Protein AF-A0A1V5P1W6-F1 (afdb_monomer_lite)

Sequence (130 aa):
MAWYRAPHLPALPEKELAPLRAAFVAVLGQLSQGYARLVGMGLLQVLLAELNRKAVGNGWQIRLKIGAVEDTQVFPSLTAAAGVYRQLLREISQHASMVVGLQMTDRLFREALDALPESARTVLQQYEVI

Foldseek 3Di:
DDDPDDPPQDFDDCVVCVLQVVLLLQLVLLLLVLLCVVPNDVVSVVLQVVLQVVCVVVVFPWHDDNNDIDHPGTDSDLLRVLVSSLVSVVSSLVSCCVVVNNVSSVVSSVSSLVPDDPSSNCSNVVSVSD

Radius of gyration: 15.82 Å; chains: 1; bounding box: 33×38×53 Å

pLDDT: mean 91.46, std 11.58, range [42.72, 97.69]

Structure (mmCIF, N/CA/C/O backbone):
data_AF-A0A1V5P1W6-F1
#
_entry.id   AF-A0A1V5P1W6-F1
#
loop_
_atom_site.group_PDB
_atom_site.id
_atom_site.type_symbol
_atom_site.label_atom_id
_atom_site.label_alt_id
_atom_site.label_comp_id
_atom_site.label_asym_id
_atom_site.label_entity_id
_atom_site.label_seq_id
_atom_site.pdbx_PDB_ins_code
_atom_site.Cartn_x
_atom_site.Cartn_y
_atom_site.Cartn_z
_atom_site.occupancy
_atom_site.B_iso_or_equiv
_atom_site.auth_seq_id
_atom_site.auth_comp_id
_atom_site.auth_asym_id
_atom_site.auth_atom_id
_atom_site.pdbx_PDB_model_num
ATOM 1 N N . MET A 1 1 ? -0.084 -24.612 -37.659 1.00 45.03 1 MET A N 1
ATOM 2 C CA . MET A 1 1 ? -0.572 -23.767 -36.547 1.00 45.03 1 MET A CA 1
ATOM 3 C C . MET A 1 1 ? 0.616 -23.037 -35.941 1.00 45.03 1 MET A C 1
ATOM 5 O O . MET A 1 1 ? 1.403 -23.657 -35.238 1.00 45.03 1 MET A O 1
ATOM 9 N N . ALA A 1 2 ? 0.804 -21.763 -36.286 1.00 47.31 2 ALA A N 1
ATOM 10 C CA . ALA A 1 2 ? 1.837 -20.931 -35.678 1.00 47.31 2 ALA A CA 1
ATOM 11 C C . ALA A 1 2 ? 1.304 -20.413 -34.337 1.00 47.31 2 ALA A C 1
ATOM 13 O O . ALA A 1 2 ? 0.320 -19.678 -34.299 1.00 47.31 2 ALA A O 1
ATOM 14 N N . TRP A 1 3 ? 1.915 -20.849 -33.240 1.00 46.44 3 TRP A N 1
ATOM 15 C CA . TRP A 1 3 ? 1.623 -20.331 -31.910 1.00 46.44 3 TRP A CA 1
ATOM 16 C C . TRP A 1 3 ? 2.167 -18.904 -31.846 1.00 46.44 3 TRP A C 1
ATOM 18 O O . TRP A 1 3 ? 3.380 -18.701 -31.914 1.00 46.44 3 TRP A O 1
ATOM 28 N N . TYR A 1 4 ? 1.278 -17.917 -31.762 1.00 42.72 4 TYR A N 1
ATOM 29 C CA . TYR A 1 4 ? 1.651 -16.527 -31.523 1.00 42.72 4 TYR A CA 1
ATOM 30 C C . TYR A 1 4 ? 2.273 -16.442 -30.123 1.00 42.72 4 TYR A C 1
ATOM 32 O O . TYR A 1 4 ? 1.566 -16.409 -29.117 1.00 42.72 4 TYR A O 1
ATOM 40 N N . ARG A 1 5 ? 3.609 -16.483 -30.037 1.00 49.66 5 ARG A N 1
ATOM 41 C CA . ARG A 1 5 ? 4.319 -16.124 -28.806 1.00 49.66 5 ARG A CA 1
ATOM 42 C C . ARG A 1 5 ? 4.105 -14.631 -28.616 1.00 49.66 5 ARG A C 1
ATOM 44 O O . ARG A 1 5 ? 4.609 -13.841 -29.412 1.00 49.66 5 ARG A O 1
ATOM 51 N N . ALA A 1 6 ? 3.337 -14.260 -27.592 1.00 51.59 6 ALA A N 1
ATOM 52 C CA . ALA A 1 6 ? 3.258 -12.873 -27.163 1.00 51.59 6 ALA A CA 1
ATOM 53 C C . ALA A 1 6 ? 4.695 -12.338 -27.017 1.00 51.59 6 ALA A C 1
ATOM 55 O O . ALA A 1 6 ? 5.535 -13.048 -26.451 1.00 51.59 6 ALA A O 1
ATOM 56 N N . PRO A 1 7 ? 5.014 -11.156 -27.571 1.00 52.97 7 PRO A N 1
ATOM 57 C CA . PRO A 1 7 ? 6.351 -10.599 -27.460 1.00 52.97 7 PRO A CA 1
ATOM 58 C C . PRO A 1 7 ? 6.722 -10.537 -25.978 1.00 52.97 7 PRO A C 1
ATOM 60 O O . PRO A 1 7 ? 5.981 -9.973 -25.173 1.00 52.97 7 PRO A O 1
ATOM 63 N N . HIS A 1 8 ? 7.839 -11.169 -25.611 1.00 59.28 8 HIS A N 1
ATOM 64 C CA . HIS A 1 8 ? 8.424 -11.014 -24.287 1.00 59.28 8 HIS A CA 1
ATOM 65 C C . HIS A 1 8 ? 8.781 -9.536 -24.143 1.00 59.28 8 HIS A C 1
ATOM 67 O O . HIS A 1 8 ? 9.791 -9.087 -24.683 1.00 59.28 8 HIS A O 1
ATOM 73 N N . LEU A 1 9 ? 7.909 -8.762 -23.495 1.00 63.06 9 LEU A N 1
ATOM 74 C CA . LEU A 1 9 ? 8.219 -7.377 -23.178 1.00 63.06 9 LEU A CA 1
ATOM 75 C C . LEU A 1 9 ? 9.471 -7.398 -22.296 1.00 63.06 9 LEU A C 1
ATOM 77 O O . LEU A 1 9 ? 9.514 -8.181 -21.339 1.00 63.06 9 LEU A O 1
ATOM 81 N N . PRO A 1 10 ? 10.505 -6.610 -22.630 1.00 77.12 10 PRO A N 1
ATOM 82 C CA . PRO A 1 10 ? 11.692 -6.543 -21.801 1.00 77.12 10 PRO A CA 1
ATOM 83 C C . PRO A 1 10 ? 11.282 -6.118 -20.391 1.00 77.12 10 PRO A C 1
ATOM 85 O O . PRO A 1 10 ? 10.442 -5.234 -20.214 1.00 77.12 10 PRO A O 1
ATOM 88 N N . ALA A 1 11 ? 11.852 -6.784 -19.390 1.00 84.00 11 ALA A N 1
ATOM 89 C CA . ALA A 1 11 ? 11.655 -6.399 -18.003 1.00 84.00 11 ALA A CA 1
ATOM 90 C C . ALA A 1 11 ? 12.122 -4.953 -17.803 1.00 84.00 11 ALA A C 1
ATOM 92 O O . ALA A 1 11 ? 13.201 -4.579 -18.273 1.00 84.00 11 ALA A O 1
ATOM 93 N N . LEU A 1 12 ? 11.324 -4.159 -17.087 1.00 89.38 12 LEU A N 1
ATOM 94 C CA . LEU A 1 12 ? 11.731 -2.837 -16.639 1.00 89.38 12 LEU A CA 1
ATOM 95 C C . LEU A 1 12 ? 13.014 -2.976 -15.798 1.00 89.38 12 LEU A C 1
ATOM 97 O O . LEU A 1 12 ? 13.035 -3.782 -14.862 1.00 89.38 12 LEU A O 1
ATOM 101 N N . PRO A 1 13 ? 14.082 -2.219 -16.100 1.00 90.88 13 PRO A N 1
ATOM 102 C CA . PRO A 1 13 ? 15.301 -2.267 -15.309 1.00 90.88 13 PRO A CA 1
ATOM 103 C C . PRO A 1 13 ? 15.036 -1.927 -13.839 1.00 90.88 13 PRO A C 1
ATOM 105 O O . PRO A 1 13 ? 14.378 -0.932 -13.538 1.00 90.88 13 PRO A O 1
ATOM 108 N N . GLU A 1 14 ? 15.622 -2.691 -12.912 1.00 90.25 14 GLU A N 1
ATOM 109 C CA . GLU A 1 14 ? 15.417 -2.478 -11.467 1.00 90.25 14 GLU A CA 1
ATOM 110 C C . GLU A 1 14 ? 15.777 -1.048 -11.037 1.00 90.25 14 GLU A C 1
ATOM 112 O O . GLU A 1 14 ? 15.091 -0.461 -10.213 1.00 90.25 14 GLU A O 1
ATOM 117 N N . LYS A 1 15 ? 16.794 -0.434 -11.655 1.00 92.00 15 LYS A N 1
ATOM 118 C CA . LYS A 1 15 ? 17.182 0.966 -11.401 1.00 92.00 15 LYS A CA 1
ATOM 119 C C . LYS A 1 15 ? 16.051 1.978 -11.652 1.00 92.00 15 LYS A C 1
ATOM 121 O O . LYS A 1 15 ? 16.031 3.025 -11.015 1.00 92.00 15 LYS A O 1
ATOM 126 N N . GLU A 1 16 ? 15.144 1.684 -12.583 1.00 92.50 16 GLU A N 1
ATOM 127 C CA . GLU A 1 16 ? 14.002 2.542 -12.921 1.00 92.50 16 GLU A CA 1
ATOM 128 C C . GLU A 1 16 ? 12.811 2.244 -12.009 1.00 92.50 16 GLU A C 1
ATOM 130 O O . GLU A 1 16 ? 12.110 3.163 -11.597 1.00 92.50 16 GLU A O 1
ATOM 135 N N . LEU A 1 17 ? 12.616 0.974 -11.643 1.00 94.00 17 LEU A N 1
ATOM 136 C CA . LEU A 1 17 ? 11.543 0.531 -10.752 1.00 94.00 17 LEU A CA 1
ATOM 137 C C . LEU A 1 17 ? 11.789 0.887 -9.278 1.00 94.00 17 LEU A C 1
ATOM 139 O O . LEU A 1 17 ? 10.840 1.189 -8.551 1.00 94.00 17 LEU A O 1
ATOM 143 N N . ALA A 1 18 ? 13.046 0.847 -8.832 1.00 94.12 18 ALA A N 1
ATOM 144 C CA . ALA A 1 18 ? 13.419 0.928 -7.425 1.00 94.12 18 ALA A CA 1
ATOM 145 C C . ALA A 1 18 ? 12.870 2.171 -6.700 1.00 94.12 18 ALA A C 1
ATOM 147 O O . ALA A 1 18 ? 12.371 2.001 -5.587 1.00 94.12 18 ALA A O 1
ATOM 148 N N . PRO A 1 19 ? 12.874 3.392 -7.280 1.00 95.56 19 PRO A N 1
ATOM 149 C CA . PRO A 1 19 ? 12.273 4.557 -6.630 1.00 95.56 19 PRO A CA 1
ATOM 150 C C . PRO A 1 19 ? 10.775 4.380 -6.360 1.00 95.56 19 PRO A C 1
ATOM 152 O O . PRO A 1 19 ? 10.307 4.672 -5.261 1.00 95.56 19 PRO A O 1
ATOM 155 N N . LEU A 1 20 ? 10.027 3.860 -7.339 1.00 96.44 20 LEU A N 1
ATOM 156 C CA . LEU A 1 20 ? 8.586 3.637 -7.216 1.00 96.44 20 LEU A CA 1
ATOM 157 C C . LEU A 1 20 ? 8.278 2.533 -6.200 1.00 96.44 20 LEU A C 1
ATOM 159 O O . LEU A 1 20 ? 7.414 2.709 -5.341 1.00 96.44 20 LEU A O 1
ATOM 163 N N . ARG A 1 21 ? 9.030 1.428 -6.252 1.00 94.94 21 ARG A N 1
ATOM 164 C CA . ARG A 1 21 ? 8.932 0.334 -5.280 1.00 94.94 21 ARG A CA 1
ATOM 165 C C . ARG A 1 21 ? 9.236 0.828 -3.866 1.00 94.94 21 ARG A C 1
ATOM 167 O O . ARG A 1 21 ? 8.452 0.578 -2.958 1.00 94.94 21 ARG A O 1
ATOM 174 N N . ALA A 1 22 ? 10.322 1.574 -3.672 1.00 94.88 22 ALA A N 1
ATOM 175 C CA . ALA A 1 22 ? 10.688 2.127 -2.370 1.00 94.88 22 ALA A CA 1
ATOM 176 C C . ALA A 1 22 ? 9.612 3.079 -1.824 1.00 94.88 22 ALA A C 1
ATOM 178 O O . ALA A 1 22 ? 9.253 2.994 -0.64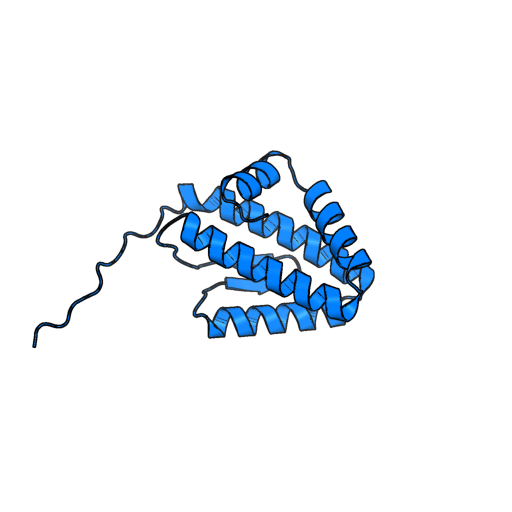8 1.00 94.88 22 ALA A O 1
ATOM 179 N N . ALA A 1 23 ? 9.049 3.939 -2.676 1.00 95.88 23 ALA A N 1
ATOM 180 C CA . ALA A 1 23 ? 7.975 4.841 -2.282 1.00 95.88 23 ALA A CA 1
ATOM 181 C C . ALA A 1 23 ? 6.687 4.084 -1.903 1.00 95.88 23 ALA A C 1
ATOM 183 O O . ALA A 1 23 ? 6.056 4.407 -0.894 1.00 95.88 23 ALA A O 1
ATOM 184 N N . PHE A 1 24 ? 6.338 3.028 -2.648 1.00 95.81 24 PHE A N 1
ATOM 185 C CA . PHE A 1 24 ? 5.216 2.145 -2.317 1.00 95.81 24 PHE A CA 1
ATOM 186 C C . PHE A 1 24 ? 5.416 1.432 -0.969 1.00 95.81 24 PHE A C 1
ATOM 188 O O . PHE A 1 24 ? 4.517 1.410 -0.127 1.00 95.81 24 PHE A O 1
ATOM 195 N N . VAL A 1 25 ? 6.611 0.888 -0.729 1.00 94.81 25 VAL A N 1
ATOM 196 C CA . VAL A 1 25 ? 6.960 0.248 0.548 1.00 94.81 25 VAL A CA 1
ATOM 197 C C . VAL A 1 25 ? 6.834 1.238 1.705 1.00 94.81 25 VAL A C 1
ATOM 199 O O . VAL A 1 25 ? 6.278 0.892 2.748 1.00 94.81 25 VAL A O 1
ATOM 202 N N . ALA A 1 26 ? 7.295 2.477 1.516 1.00 94.56 26 ALA A N 1
ATOM 203 C CA . ALA A 1 26 ? 7.205 3.517 2.533 1.00 94.56 26 ALA A CA 1
ATOM 204 C C . ALA A 1 26 ? 5.747 3.850 2.888 1.00 94.56 26 ALA A C 1
ATOM 206 O O . ALA A 1 26 ? 5.397 3.838 4.071 1.00 94.56 26 ALA A O 1
ATOM 207 N N . VAL A 1 27 ? 4.876 4.086 1.895 1.00 95.50 27 VAL A N 1
ATOM 208 C CA . VAL A 1 27 ? 3.462 4.418 2.164 1.00 95.50 27 VAL A CA 1
ATOM 209 C C . VAL A 1 27 ? 2.721 3.254 2.805 1.00 95.50 27 VAL A C 1
ATOM 211 O O . VAL A 1 27 ? 1.980 3.450 3.767 1.00 95.50 27 VAL A O 1
ATOM 214 N N . LEU A 1 28 ? 2.974 2.026 2.351 1.00 95.06 28 LEU A N 1
ATOM 215 C CA . LEU A 1 28 ? 2.367 0.842 2.942 1.00 95.06 28 LEU A CA 1
ATOM 216 C C . LEU A 1 28 ? 2.834 0.630 4.387 1.00 95.06 28 LEU A C 1
ATOM 218 O O . LEU A 1 28 ? 2.036 0.225 5.233 1.00 95.06 28 LEU A O 1
ATOM 222 N N . GLY A 1 29 ? 4.100 0.930 4.685 1.00 94.50 29 GLY A N 1
ATOM 223 C CA . GLY A 1 29 ? 4.636 0.922 6.043 1.00 94.50 29 GLY A CA 1
ATOM 224 C C . GLY A 1 29 ? 3.886 1.892 6.956 1.00 94.50 29 GLY A C 1
ATOM 225 O O . GLY A 1 29 ? 3.409 1.483 8.016 1.00 94.50 29 GLY A O 1
ATOM 226 N N . GLN A 1 30 ? 3.706 3.143 6.517 1.00 95.44 30 GLN A N 1
ATOM 227 C CA . GLN A 1 30 ? 2.962 4.156 7.274 1.00 95.44 30 GLN A CA 1
ATOM 228 C C . GLN A 1 30 ? 1.491 3.766 7.472 1.00 95.44 30 GLN A C 1
ATOM 230 O O . GLN A 1 30 ? 0.981 3.818 8.594 1.00 95.44 30 GLN A O 1
ATOM 235 N N . LEU A 1 31 ? 0.827 3.291 6.413 1.00 95.94 31 LEU A N 1
ATOM 236 C CA . LEU A 1 31 ? -0.559 2.817 6.471 1.00 95.94 31 LEU A CA 1
ATOM 237 C C . LEU A 1 31 ? -0.718 1.632 7.421 1.00 95.94 31 LEU A C 1
ATOM 239 O O . LEU A 1 31 ? -1.623 1.629 8.249 1.00 95.94 31 LEU A O 1
ATOM 243 N N . SER A 1 32 ? 0.172 0.642 7.344 1.00 95.38 32 SER A N 1
ATOM 244 C CA . SER A 1 32 ? 0.110 -0.552 8.194 1.00 95.38 32 SER A CA 1
ATOM 245 C C . SER A 1 32 ? 0.293 -0.198 9.667 1.00 95.38 32 SER A C 1
ATOM 247 O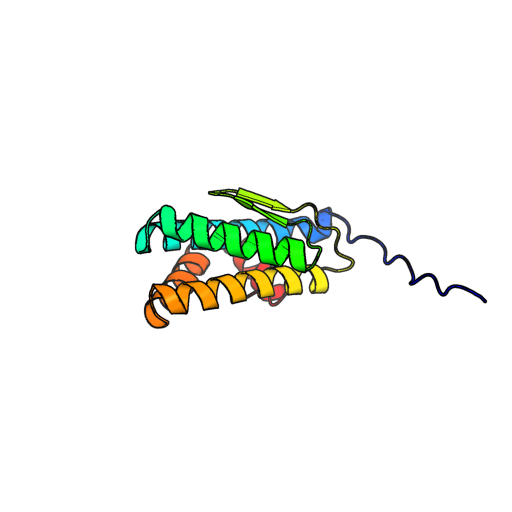 O . SER A 1 32 ? -0.428 -0.715 10.519 1.00 95.38 32 SER A O 1
ATOM 249 N N . GLN A 1 33 ? 1.224 0.710 9.974 1.00 95.12 33 GLN A N 1
ATOM 250 C CA . GLN A 1 33 ? 1.439 1.191 11.337 1.00 95.12 33 GLN A CA 1
ATOM 251 C C . GLN A 1 33 ? 0.240 1.991 11.853 1.00 95.12 33 GLN A C 1
ATOM 253 O O . GLN A 1 33 ? -0.221 1.746 12.967 1.00 95.12 33 GLN A O 1
ATOM 258 N N . GLY A 1 34 ? -0.288 2.925 11.058 1.00 95.75 34 GLY A N 1
ATOM 259 C CA . GLY A 1 34 ? -1.466 3.706 11.432 1.00 95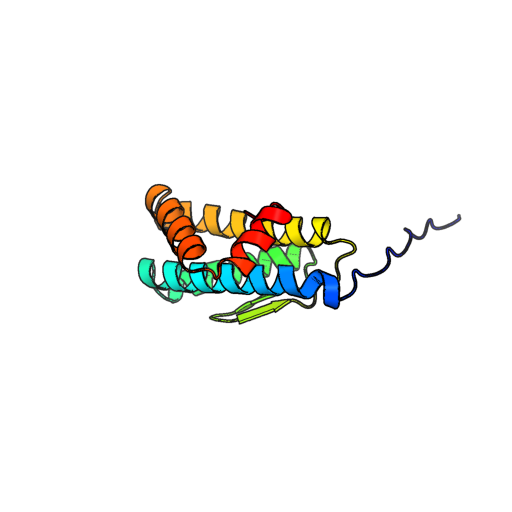.75 34 GLY A CA 1
ATOM 260 C C . GLY A 1 34 ? -2.704 2.832 11.626 1.00 95.75 34 GLY A C 1
ATOM 261 O O . GLY A 1 34 ? -3.389 2.955 12.638 1.00 95.75 34 GLY A O 1
ATOM 262 N N . TYR A 1 35 ? -2.936 1.881 10.721 1.00 96.88 35 TYR A N 1
ATOM 263 C CA . TYR A 1 35 ? -4.038 0.933 10.828 1.00 96.88 35 TYR A CA 1
ATOM 264 C C . TYR A 1 35 ? -3.903 0.067 12.084 1.00 96.88 35 TYR A C 1
ATOM 266 O O . TYR A 1 35 ? -4.841 -0.013 12.871 1.00 96.88 35 TYR A O 1
ATOM 274 N N . ALA A 1 36 ? -2.720 -0.494 12.355 1.00 96.62 36 ALA A N 1
ATOM 275 C CA . ALA A 1 36 ? -2.481 -1.265 13.575 1.00 96.62 36 ALA A CA 1
ATOM 276 C C . ALA A 1 36 ? -2.717 -0.457 14.859 1.00 96.62 36 ALA A C 1
ATOM 278 O O . ALA A 1 36 ? -3.197 -1.020 15.840 1.00 96.62 36 ALA A O 1
ATOM 279 N N . ARG A 1 37 ? -2.423 0.851 14.869 1.00 96.50 37 ARG A N 1
ATOM 280 C CA . ARG A 1 37 ? -2.750 1.722 16.012 1.00 96.50 37 ARG A CA 1
ATOM 281 C C . ARG A 1 37 ? -4.258 1.883 16.215 1.00 96.50 37 ARG A C 1
ATOM 283 O O . ARG A 1 37 ? -4.688 2.005 17.356 1.00 96.50 37 ARG A O 1
ATOM 290 N N . LEU A 1 38 ? -5.045 1.882 15.138 1.00 95.81 38 LEU A N 1
ATOM 291 C CA . LEU A 1 38 ? -6.502 2.038 15.195 1.00 95.81 38 LEU A CA 1
ATOM 292 C C . LEU A 1 38 ? -7.224 0.740 15.570 1.00 95.81 38 LEU A C 1
ATOM 294 O O . LEU A 1 38 ? -8.166 0.774 16.355 1.00 95.81 38 LEU A O 1
ATOM 298 N N . VAL A 1 39 ? -6.804 -0.393 15.001 1.00 96.31 39 VAL A N 1
ATOM 299 C CA . VAL A 1 39 ? -7.563 -1.658 15.076 1.00 96.31 39 VAL A CA 1
ATOM 300 C C . VAL A 1 39 ? -6.826 -2.802 15.774 1.00 96.31 39 VAL A C 1
ATOM 302 O O . VAL A 1 39 ? -7.383 -3.881 15.972 1.00 96.31 39 VAL A O 1
ATOM 305 N N . GLY A 1 40 ? -5.564 -2.591 16.144 1.00 96.69 40 GLY A N 1
ATOM 306 C CA . GLY A 1 40 ? -4.695 -3.615 16.710 1.00 96.69 40 GLY A CA 1
ATOM 307 C C . GLY A 1 40 ? -4.075 -4.555 15.670 1.00 96.69 40 GLY A C 1
ATOM 308 O O . GLY A 1 40 ? -4.423 -4.584 14.488 1.00 96.69 40 GLY A O 1
ATOM 309 N N . MET A 1 41 ? -3.127 -5.373 16.133 1.00 95.81 41 MET A N 1
ATOM 310 C CA . MET A 1 41 ? -2.345 -6.266 15.268 1.00 95.81 41 MET A CA 1
ATOM 311 C C . MET A 1 41 ? -3.164 -7.398 14.638 1.00 95.81 41 MET A C 1
ATOM 313 O O . MET A 1 41 ? -2.838 -7.829 13.534 1.00 95.81 41 MET A O 1
ATOM 317 N N . GLY A 1 42 ? -4.220 -7.873 15.305 1.00 96.00 42 GLY A N 1
ATOM 318 C CA . GLY A 1 42 ? -5.053 -8.965 14.792 1.00 96.00 42 GLY A CA 1
ATOM 319 C C . GLY A 1 42 ? -5.743 -8.599 13.476 1.00 96.00 42 GLY A C 1
ATOM 320 O O . GLY A 1 42 ? -5.647 -9.338 12.499 1.00 96.00 42 GLY A O 1
ATOM 321 N N . LEU A 1 43 ? -6.365 -7.418 13.412 1.00 95.69 43 LEU A N 1
ATOM 322 C CA . LEU A 1 43 ? -7.044 -6.951 12.201 1.00 95.69 43 LEU A CA 1
ATOM 323 C C . LEU A 1 43 ? -6.063 -6.526 11.101 1.00 95.69 43 LEU A C 1
ATOM 325 O O . LEU A 1 43 ? -6.344 -6.753 9.924 1.00 95.69 43 LEU A O 1
ATOM 329 N N . LEU A 1 44 ? -4.875 -6.016 11.453 1.00 96.94 44 LEU A N 1
ATOM 330 C CA . LEU A 1 44 ? -3.803 -5.839 10.468 1.00 96.94 44 LEU A CA 1
ATOM 331 C C . LEU A 1 44 ? -3.417 -7.181 9.824 1.00 96.94 44 LEU A C 1
ATOM 333 O O . LEU A 1 44 ? -3.291 -7.259 8.606 1.00 96.94 44 LEU A O 1
ATOM 337 N N . GLN A 1 45 ? -3.248 -8.250 10.606 1.00 96.31 45 GLN A N 1
ATOM 338 C CA . GLN A 1 45 ? -2.895 -9.565 10.058 1.00 96.31 45 GLN A CA 1
ATOM 339 C C . GLN A 1 45 ? -3.970 -10.111 9.112 1.00 96.31 45 GLN A C 1
ATOM 341 O O . GLN A 1 45 ? -3.628 -10.672 8.070 1.00 96.31 45 GLN A O 1
ATOM 346 N N . VAL A 1 46 ? -5.252 -9.907 9.435 1.00 95.94 46 VAL A N 1
ATOM 347 C CA . VAL A 1 46 ? -6.372 -10.272 8.553 1.00 95.94 46 VAL A CA 1
ATOM 348 C C . VAL A 1 46 ? -6.288 -9.519 7.223 1.00 95.94 46 VAL A C 1
ATOM 350 O O . VAL A 1 46 ? -6.343 -10.156 6.169 1.00 95.94 46 VAL A O 1
ATOM 353 N N . LEU A 1 47 ? -6.072 -8.199 7.260 1.00 96.00 47 LEU A N 1
ATOM 354 C CA . LEU A 1 47 ? -5.877 -7.379 6.062 1.00 96.00 47 LEU A CA 1
ATOM 355 C C . LEU A 1 47 ? -4.703 -7.891 5.213 1.00 96.00 47 LEU A C 1
ATOM 357 O O . LEU A 1 47 ? -4.855 -8.129 4.017 1.00 96.00 47 LEU A O 1
ATOM 361 N N . LEU A 1 48 ? -3.534 -8.115 5.822 1.00 96.56 48 LEU A N 1
ATOM 362 C CA . LEU A 1 48 ? -2.352 -8.602 5.103 1.00 96.56 48 LEU A CA 1
ATOM 363 C C . LEU A 1 48 ? -2.591 -9.983 4.475 1.00 96.56 48 LEU A C 1
ATOM 365 O O . LEU A 1 48 ? -2.169 -10.231 3.345 1.00 96.56 48 LEU A O 1
ATOM 369 N N . ALA A 1 49 ? -3.288 -10.884 5.171 1.00 96.50 49 ALA A N 1
ATOM 370 C CA . ALA A 1 49 ? -3.648 -12.195 4.639 1.00 96.50 49 ALA A CA 1
ATOM 371 C C . ALA A 1 49 ? -4.623 -12.093 3.453 1.00 96.50 49 ALA A C 1
ATOM 373 O O . ALA A 1 49 ? -4.523 -12.862 2.497 1.00 96.50 49 ALA A O 1
ATOM 374 N N . GLU A 1 50 ? -5.563 -11.148 3.479 1.00 95.44 50 GLU A N 1
ATOM 375 C CA . GLU A 1 50 ? -6.453 -10.873 2.351 1.00 95.44 50 GLU A CA 1
ATOM 376 C C . GLU A 1 50 ? -5.697 -10.312 1.140 1.00 95.44 50 GLU A C 1
ATOM 378 O O . GLU A 1 50 ? -5.830 -10.849 0.038 1.00 95.44 50 GLU A O 1
ATOM 383 N N . LEU A 1 51 ? -4.845 -9.306 1.345 1.00 96.06 51 LEU A N 1
ATOM 384 C CA . LEU A 1 51 ? -4.032 -8.713 0.280 1.00 96.06 51 LEU A CA 1
ATOM 385 C C . LEU A 1 51 ? -3.091 -9.743 -0.351 1.00 96.06 51 LEU A C 1
ATOM 387 O O . LEU A 1 51 ? -2.992 -9.808 -1.572 1.00 96.06 51 LEU A O 1
ATOM 391 N N . ASN A 1 52 ? -2.463 -10.604 0.454 1.00 96.75 52 ASN A N 1
ATOM 392 C CA . ASN A 1 52 ? -1.627 -11.693 -0.052 1.00 96.75 52 ASN A CA 1
ATOM 393 C C . ASN A 1 52 ? -2.428 -12.713 -0.875 1.00 96.75 52 ASN A C 1
ATOM 395 O O . ASN A 1 52 ? -1.954 -13.158 -1.919 1.00 96.75 52 ASN A O 1
ATOM 399 N N . ARG A 1 53 ? -3.653 -13.066 -0.456 1.00 95.44 53 ARG A N 1
ATOM 400 C CA . ARG A 1 53 ? -4.538 -13.934 -1.254 1.00 95.44 53 ARG A CA 1
ATOM 401 C C . ARG A 1 53 ? -4.890 -13.291 -2.597 1.00 95.44 53 ARG A C 1
ATOM 403 O O . ARG A 1 53 ? -4.832 -13.971 -3.618 1.00 95.44 53 ARG A O 1
ATOM 410 N N . LYS A 1 54 ? -5.198 -11.990 -2.613 1.00 94.31 54 LYS A N 1
ATOM 411 C CA . LYS A 1 54 ? -5.462 -11.233 -3.850 1.00 94.31 54 LYS A CA 1
ATOM 412 C C . LYS A 1 54 ? -4.221 -11.127 -4.738 1.00 94.31 54 LYS A C 1
ATOM 414 O O . LYS A 1 54 ? -4.336 -11.305 -5.945 1.00 94.31 54 LYS A O 1
ATOM 419 N N . ALA A 1 55 ? -3.044 -10.890 -4.163 1.00 93.62 55 ALA A N 1
ATOM 420 C CA . ALA A 1 55 ? -1.788 -10.845 -4.906 1.00 93.62 55 ALA A CA 1
ATOM 421 C C . ALA A 1 55 ? -1.511 -12.182 -5.608 1.00 93.62 55 ALA A C 1
ATOM 423 O O . ALA A 1 55 ? -1.323 -12.204 -6.822 1.00 93.62 55 ALA A O 1
ATOM 424 N N . VAL A 1 56 ? -1.609 -13.300 -4.879 1.00 93.19 56 VAL A N 1
ATOM 425 C CA . VAL A 1 56 ? -1.466 -14.648 -5.452 1.00 93.19 56 VAL A CA 1
ATOM 426 C C . VAL A 1 56 ? -2.525 -14.915 -6.526 1.00 93.19 56 VAL A C 1
ATOM 428 O O . VAL A 1 56 ? -2.187 -15.412 -7.597 1.00 93.19 56 VAL A O 1
ATOM 431 N N . GLY A 1 57 ? -3.786 -14.547 -6.279 1.00 91.31 57 GLY A N 1
ATOM 432 C CA . GLY A 1 57 ? -4.881 -14.721 -7.239 1.00 91.31 57 GLY A CA 1
ATOM 433 C C . GLY A 1 57 ? -4.686 -13.955 -8.552 1.00 91.31 57 GLY A C 1
ATOM 434 O O . GLY A 1 57 ? -5.089 -14.440 -9.604 1.00 91.31 57 GLY A O 1
ATOM 435 N N . ASN A 1 58 ? -4.018 -12.800 -8.507 1.00 91.56 58 ASN A N 1
ATOM 436 C CA . ASN A 1 58 ? -3.656 -12.012 -9.689 1.00 91.56 58 ASN A CA 1
ATOM 437 C C . ASN A 1 58 ? -2.292 -12.402 -10.295 1.00 91.56 58 ASN A C 1
ATOM 439 O O . ASN A 1 58 ? -1.837 -11.766 -11.245 1.00 91.56 58 ASN A O 1
ATOM 443 N N . GLY A 1 59 ? -1.618 -13.422 -9.752 1.00 91.50 59 GLY A N 1
ATOM 444 C CA . GLY A 1 59 ? -0.291 -13.848 -10.202 1.00 91.50 59 GLY A CA 1
ATOM 445 C C . GLY A 1 59 ? 0.836 -12.871 -9.849 1.00 91.50 59 GLY A C 1
ATOM 446 O O . GLY A 1 59 ? 1.913 -12.952 -10.438 1.00 91.50 59 GLY A O 1
ATOM 447 N N . TRP A 1 60 ? 0.607 -11.949 -8.909 1.00 93.56 60 TRP A N 1
ATOM 448 C CA . TRP A 1 60 ? 1.619 -10.998 -8.464 1.00 93.56 60 TRP A CA 1
ATOM 449 C C . TRP A 1 60 ? 2.591 -11.650 -7.484 1.00 93.56 60 TRP A C 1
ATOM 451 O O . TRP A 1 60 ? 2.198 -12.226 -6.469 1.00 93.56 60 TRP A O 1
ATOM 461 N N . GLN A 1 61 ? 3.883 -11.488 -7.742 1.00 93.62 61 GLN A N 1
ATOM 462 C CA . GLN A 1 61 ? 4.974 -11.933 -6.879 1.00 93.62 61 GLN A CA 1
ATOM 463 C C . GLN A 1 61 ? 5.294 -10.881 -5.807 1.00 93.62 61 GLN A C 1
ATOM 465 O O . GLN A 1 61 ? 6.447 -10.481 -5.625 1.00 93.62 61 GLN A O 1
ATOM 470 N N . ILE A 1 62 ? 4.243 -10.422 -5.121 1.00 94.12 62 ILE A N 1
ATOM 471 C CA . ILE A 1 62 ? 4.291 -9.445 -4.033 1.00 94.12 62 ILE A CA 1
ATOM 472 C C . ILE A 1 62 ? 3.739 -10.113 -2.779 1.00 94.12 62 ILE A C 1
ATOM 474 O O . ILE A 1 62 ? 2.624 -10.636 -2.785 1.00 94.12 62 ILE A O 1
ATOM 478 N N . ARG A 1 63 ? 4.503 -10.067 -1.690 1.00 95.50 63 ARG A N 1
ATOM 479 C CA . ARG A 1 63 ? 4.081 -10.556 -0.380 1.00 95.50 63 ARG A CA 1
ATOM 480 C C . ARG A 1 63 ? 4.200 -9.457 0.664 1.00 95.50 63 ARG A C 1
ATOM 482 O O . ARG A 1 63 ? 5.273 -8.906 0.895 1.00 95.50 63 ARG A O 1
ATOM 489 N N . LEU A 1 64 ? 3.091 -9.176 1.332 1.00 94.44 64 LEU A N 1
ATOM 490 C CA . LEU A 1 64 ? 3.002 -8.196 2.400 1.00 94.44 64 LEU A CA 1
ATOM 491 C C . LEU A 1 64 ? 3.193 -8.893 3.751 1.00 94.44 64 LEU A C 1
ATOM 493 O O . LEU A 1 64 ? 2.545 -9.904 4.039 1.00 94.44 64 LEU A O 1
ATOM 497 N N . LYS A 1 65 ? 4.083 -8.354 4.583 1.00 92.31 65 LYS A N 1
ATOM 498 C CA . LYS A 1 65 ? 4.380 -8.827 5.939 1.00 92.31 65 LYS A CA 1
ATOM 499 C C . LYS A 1 65 ? 4.249 -7.668 6.923 1.00 92.31 65 LYS A C 1
ATOM 501 O O . LYS A 1 65 ? 4.214 -6.500 6.544 1.00 92.31 65 LYS A O 1
ATOM 506 N N . ILE A 1 66 ? 4.204 -7.987 8.212 1.00 87.25 66 ILE A N 1
ATOM 507 C CA . ILE A 1 66 ? 4.255 -6.956 9.251 1.00 87.25 66 ILE A CA 1
ATOM 508 C C . ILE A 1 66 ? 5.596 -6.223 9.131 1.00 87.25 66 ILE A C 1
ATOM 510 O O . ILE A 1 66 ? 6.650 -6.834 9.284 1.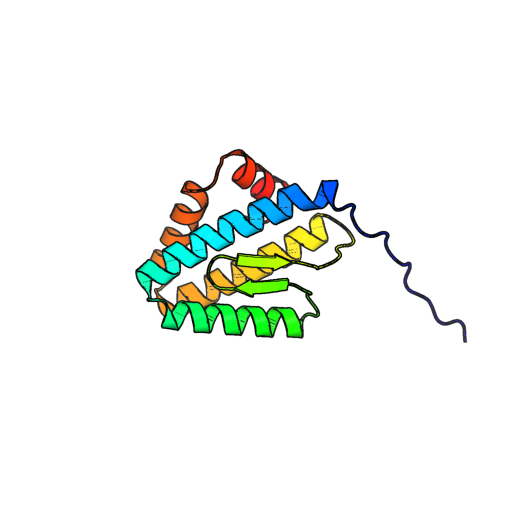00 87.25 66 ILE A O 1
ATOM 514 N N . GLY A 1 67 ? 5.541 -4.924 8.833 1.00 81.38 67 GLY A N 1
ATOM 515 C CA . GLY A 1 67 ? 6.719 -4.061 8.725 1.00 81.38 67 GLY A CA 1
ATOM 516 C C . GLY A 1 67 ? 7.594 -4.281 7.486 1.00 81.38 67 GLY A C 1
ATOM 517 O O . GLY A 1 67 ? 8.652 -3.666 7.403 1.00 81.38 67 GLY A O 1
ATOM 518 N N . ALA A 1 68 ? 7.189 -5.127 6.534 1.00 86.69 68 ALA A N 1
ATOM 519 C CA . ALA A 1 68 ? 7.992 -5.420 5.348 1.00 86.69 68 ALA A CA 1
ATOM 520 C C . ALA A 1 68 ? 7.140 -5.777 4.122 1.00 86.69 68 ALA A C 1
ATOM 522 O O . ALA A 1 68 ? 6.017 -6.268 4.235 1.00 86.69 68 ALA A O 1
ATOM 523 N N . VAL A 1 69 ? 7.723 -5.586 2.939 1.00 91.88 69 VAL A N 1
ATOM 524 C CA . VAL A 1 69 ? 7.162 -6.014 1.652 1.00 91.88 69 VAL A CA 1
ATOM 525 C C . VAL A 1 69 ? 8.240 -6.772 0.901 1.00 91.88 69 VAL A C 1
ATOM 527 O O . VAL A 1 69 ? 9.345 -6.269 0.723 1.00 91.88 69 VAL A O 1
ATOM 530 N N . GLU A 1 70 ? 7.910 -7.971 0.449 1.00 92.56 70 GLU A N 1
ATOM 531 C CA . GLU A 1 70 ? 8.735 -8.738 -0.476 1.00 92.56 70 GLU A CA 1
ATOM 532 C C . GLU A 1 70 ? 8.125 -8.587 -1.864 1.00 92.56 70 GLU A C 1
ATOM 534 O O . GLU A 1 70 ? 7.136 -9.240 -2.189 1.00 92.56 70 GLU A O 1
ATOM 539 N N . ASP A 1 71 ? 8.685 -7.687 -2.664 1.00 92.06 71 ASP A N 1
ATOM 540 C CA . ASP A 1 71 ? 8.274 -7.476 -4.046 1.00 92.06 71 ASP A CA 1
ATOM 541 C C . ASP A 1 71 ? 9.367 -7.992 -4.985 1.00 92.06 71 ASP A C 1
ATOM 543 O O . ASP A 1 71 ? 10.414 -7.371 -5.153 1.00 92.06 71 ASP A O 1
ATOM 547 N N . THR A 1 72 ? 9.098 -9.150 -5.584 1.00 91.06 72 THR A N 1
ATOM 548 C CA . THR A 1 72 ? 9.933 -9.778 -6.621 1.00 91.06 72 THR A CA 1
ATOM 549 C C . THR A 1 72 ? 9.275 -9.709 -8.000 1.00 91.06 72 THR A C 1
ATOM 551 O O . THR A 1 72 ? 9.733 -10.347 -8.945 1.00 91.06 72 THR A O 1
ATOM 554 N N . GLN A 1 73 ? 8.188 -8.941 -8.130 1.00 91.69 73 GLN A N 1
ATOM 555 C CA . GLN A 1 73 ? 7.421 -8.846 -9.360 1.00 91.69 73 GLN A CA 1
ATOM 556 C C . GLN A 1 73 ? 8.251 -8.183 -10.456 1.00 91.69 73 GLN A C 1
ATOM 558 O O . GLN A 1 73 ? 8.796 -7.089 -10.296 1.00 91.69 73 GLN A O 1
ATOM 563 N N . VAL A 1 74 ? 8.291 -8.844 -11.610 1.00 91.06 74 VAL A N 1
ATOM 564 C CA . VAL A 1 74 ? 8.826 -8.262 -12.836 1.00 91.06 74 VAL A CA 1
ATOM 565 C C . VAL A 1 74 ? 7.707 -7.497 -13.528 1.00 91.06 74 VAL A C 1
ATOM 567 O O . VAL A 1 74 ? 6.656 -8.065 -13.840 1.00 91.06 74 VAL A O 1
ATOM 570 N N . PHE A 1 75 ? 7.932 -6.209 -13.769 1.00 92.75 75 PHE A N 1
ATOM 571 C CA . PHE A 1 75 ? 6.991 -5.354 -14.482 1.00 92.75 75 PHE A CA 1
ATOM 572 C C . PHE A 1 75 ? 7.515 -5.014 -15.880 1.00 92.75 75 PHE A C 1
ATOM 574 O O . PHE A 1 75 ? 8.713 -4.787 -16.041 1.00 9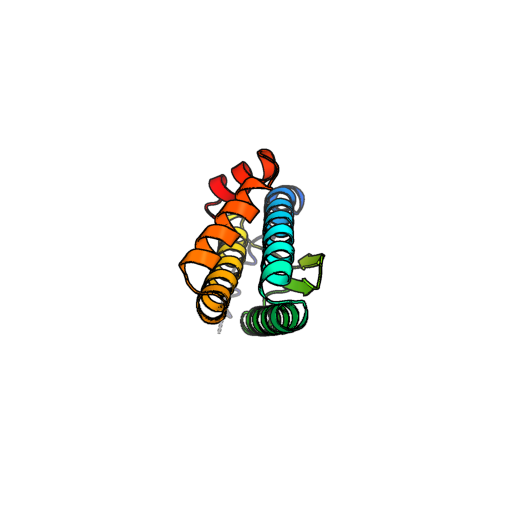2.75 75 PHE A O 1
ATOM 581 N N . PRO A 1 76 ? 6.638 -4.943 -16.895 1.00 91.94 76 PRO A N 1
ATOM 582 C CA . PRO A 1 76 ? 7.023 -4.511 -18.238 1.00 91.94 76 PRO A CA 1
ATOM 583 C C . PRO A 1 76 ? 7.178 -2.985 -18.356 1.00 91.94 76 PRO A C 1
ATOM 585 O O . PRO A 1 76 ? 7.748 -2.500 -19.327 1.00 91.94 76 PRO A O 1
ATOM 588 N N . SER A 1 77 ? 6.633 -2.213 -17.409 1.00 93.94 77 SER A N 1
ATOM 589 C CA . SER A 1 77 ? 6.706 -0.748 -17.391 1.00 93.94 77 SER A CA 1
ATOM 590 C C . SER A 1 77 ? 6.395 -0.180 -16.004 1.00 93.94 77 SER A C 1
ATOM 592 O O . SER A 1 77 ? 5.789 -0.853 -15.164 1.00 93.94 77 SER A O 1
ATOM 594 N N . LEU A 1 78 ? 6.756 1.088 -15.780 1.00 94.50 78 LEU A N 1
ATOM 595 C CA . LEU A 1 78 ? 6.415 1.817 -14.552 1.00 94.50 78 LEU A CA 1
ATOM 596 C C . LEU A 1 78 ? 4.904 1.977 -14.384 1.00 94.50 78 LEU A C 1
ATOM 598 O O . LEU A 1 78 ? 4.398 1.849 -13.277 1.00 94.50 78 LEU A O 1
ATOM 602 N N . THR A 1 79 ? 4.168 2.165 -15.480 1.00 94.31 79 THR A N 1
ATOM 603 C CA . THR A 1 79 ? 2.701 2.223 -15.463 1.00 94.31 79 THR A CA 1
ATOM 604 C C . THR A 1 79 ? 2.086 0.904 -14.995 1.00 94.31 79 THR A C 1
ATOM 606 O O . THR A 1 79 ? 1.129 0.914 -14.224 1.00 94.31 79 THR A O 1
ATOM 609 N N . ALA A 1 80 ? 2.642 -0.238 -15.417 1.00 93.38 80 ALA A N 1
ATOM 610 C CA . ALA A 1 80 ? 2.176 -1.544 -14.957 1.00 93.38 80 ALA A CA 1
ATOM 611 C C . ALA A 1 80 ? 2.443 -1.741 -13.454 1.00 93.38 80 ALA A C 1
ATOM 613 O O . ALA A 1 80 ? 1.558 -2.204 -12.734 1.00 93.38 80 ALA A O 1
ATOM 614 N N . ALA A 1 81 ? 3.625 -1.336 -12.975 1.00 95.38 81 ALA A N 1
ATOM 615 C CA . ALA A 1 81 ? 3.959 -1.353 -11.551 1.00 95.38 81 ALA A CA 1
ATOM 616 C C . ALA A 1 81 ? 3.025 -0.448 -10.733 1.00 95.38 81 ALA A C 1
ATOM 618 O O . ALA A 1 81 ? 2.399 -0.895 -9.772 1.00 95.38 81 ALA A O 1
ATOM 619 N N . ALA A 1 82 ? 2.860 0.801 -11.170 1.00 96.50 82 ALA A N 1
ATOM 620 C CA . ALA A 1 82 ? 1.984 1.778 -10.539 1.00 96.50 82 ALA A CA 1
ATOM 621 C C . ALA A 1 82 ? 0.530 1.296 -10.475 1.00 96.50 82 ALA A C 1
ATOM 623 O O . ALA A 1 82 ? -0.118 1.452 -9.444 1.00 96.50 82 ALA A O 1
ATOM 624 N N . GLY A 1 83 ? 0.032 0.652 -11.536 1.00 96.25 83 GLY A N 1
ATOM 625 C CA . GLY A 1 83 ? -1.307 0.065 -11.561 1.00 96.25 83 GLY A CA 1
ATOM 626 C C . GLY A 1 83 ? -1.510 -1.002 -10.482 1.00 96.25 83 GLY A C 1
ATOM 627 O O . GLY A 1 83 ? -2.524 -0.979 -9.783 1.00 96.25 83 GLY A O 1
ATOM 628 N N . VAL A 1 84 ? -0.534 -1.896 -10.292 1.00 95.88 84 VAL A N 1
ATOM 629 C CA . VAL A 1 84 ? -0.588 -2.921 -9.235 1.00 95.88 84 VAL A CA 1
ATOM 630 C C . VAL A 1 84 ? -0.527 -2.290 -7.843 1.00 95.88 84 VAL A C 1
ATOM 632 O O . VAL A 1 84 ? -1.349 -2.617 -6.986 1.00 95.88 84 VAL A O 1
ATOM 635 N N . TYR A 1 85 ? 0.386 -1.344 -7.617 1.00 97.00 85 TYR A N 1
ATOM 636 C CA . TYR A 1 85 ? 0.500 -0.648 -6.332 1.00 97.00 85 TYR A CA 1
ATOM 637 C C . TYR A 1 85 ? -0.758 0.155 -5.989 1.00 97.00 85 TYR A C 1
ATOM 639 O O . TYR A 1 85 ? -1.258 0.066 -4.867 1.00 97.00 85 TYR A O 1
ATOM 647 N N . ARG A 1 86 ? -1.331 0.865 -6.964 1.00 96.88 86 ARG A N 1
ATOM 648 C CA . ARG A 1 86 ? -2.600 1.589 -6.820 1.00 96.88 86 ARG A CA 1
ATOM 649 C C . ARG A 1 86 ? -3.739 0.643 -6.458 1.00 96.88 86 ARG A C 1
ATOM 651 O O . ARG A 1 86 ? -4.531 0.953 -5.570 1.00 96.88 86 ARG A O 1
ATOM 658 N N . GLN A 1 87 ? -3.818 -0.518 -7.112 1.00 96.19 87 GLN A N 1
ATOM 659 C CA . GLN A 1 87 ? -4.834 -1.515 -6.782 1.00 96.19 87 GLN A CA 1
ATOM 660 C C . GLN A 1 87 ? -4.669 -2.003 -5.339 1.00 96.19 87 GLN A C 1
ATOM 662 O O . GLN A 1 87 ? -5.650 -2.021 -4.607 1.00 96.19 87 GLN A O 1
ATOM 667 N N . LEU A 1 88 ? -3.450 -2.312 -4.885 1.00 96.12 88 LEU A N 1
ATOM 668 C CA . LEU A 1 88 ? -3.207 -2.710 -3.492 1.00 96.12 88 LEU A CA 1
ATOM 669 C C . LEU A 1 88 ? -3.628 -1.624 -2.487 1.00 96.12 88 LEU A C 1
ATOM 671 O O . LEU A 1 88 ? -4.282 -1.937 -1.493 1.00 96.12 88 LEU A O 1
ATOM 675 N N . LEU A 1 89 ? -3.318 -0.352 -2.754 1.00 96.62 89 LEU A N 1
ATOM 676 C CA . LEU A 1 89 ? -3.758 0.765 -1.907 1.00 96.62 89 LEU A CA 1
ATOM 677 C C . LEU A 1 89 ? -5.284 0.916 -1.887 1.00 96.62 89 LEU A C 1
ATOM 679 O O . LEU A 1 89 ? -5.865 1.174 -0.832 1.00 96.62 89 LEU A O 1
ATOM 683 N N . ARG A 1 90 ? -5.949 0.707 -3.027 1.00 96.25 90 ARG A N 1
ATOM 684 C CA . ARG A 1 90 ? -7.414 0.723 -3.111 1.00 96.25 90 ARG A CA 1
ATOM 685 C C . ARG A 1 90 ? -8.038 -0.399 -2.284 1.00 96.25 90 ARG A C 1
ATOM 687 O O . ARG A 1 90 ? -9.000 -0.140 -1.570 1.00 96.25 90 ARG A O 1
ATOM 694 N N . GLU A 1 91 ? -7.490 -1.608 -2.343 1.00 95.88 91 GLU A N 1
ATOM 695 C CA . GLU A 1 91 ? -7.959 -2.743 -1.535 1.00 95.88 91 GLU A CA 1
ATOM 696 C C . GLU A 1 91 ? -7.809 -2.454 -0.031 1.00 95.88 91 GLU A C 1
ATOM 698 O O . GLU A 1 91 ? -8.723 -2.719 0.749 1.00 95.88 91 GLU A O 1
ATOM 703 N N . ILE A 1 92 ? -6.699 -1.824 0.378 1.00 96.25 92 ILE A N 1
ATOM 704 C CA . ILE A 1 92 ? -6.501 -1.364 1.762 1.00 96.25 92 ILE A CA 1
ATOM 705 C C . ILE A 1 92 ? -7.558 -0.333 2.152 1.00 96.25 92 ILE A C 1
ATOM 707 O O . ILE A 1 92 ? -8.165 -0.461 3.211 1.00 96.25 92 ILE A O 1
ATOM 711 N N . SER A 1 93 ? -7.792 0.674 1.309 1.00 96.81 93 SER A N 1
ATOM 712 C CA . SER A 1 93 ? -8.790 1.719 1.563 1.00 96.81 93 SER A CA 1
ATOM 713 C C . SER A 1 93 ? -10.199 1.136 1.700 1.00 96.81 93 SER A C 1
ATOM 715 O O . SER A 1 93 ? -10.920 1.479 2.637 1.00 96.81 93 SER A O 1
ATOM 717 N N . GLN A 1 94 ? -10.580 0.203 0.825 1.00 96.38 94 GLN A N 1
ATOM 718 C CA . GLN A 1 94 ? -11.876 -0.473 0.884 1.00 96.38 94 GLN A CA 1
ATOM 719 C C . GLN A 1 94 ? -12.030 -1.284 2.173 1.00 96.38 94 GLN A C 1
ATOM 721 O O . GLN A 1 94 ? -13.027 -1.126 2.877 1.00 96.38 94 GLN A O 1
ATOM 726 N N . HIS A 1 95 ? -11.033 -2.102 2.519 1.00 95.25 95 HIS A N 1
ATOM 727 C CA . HIS A 1 95 ? -11.066 -2.893 3.746 1.00 95.25 95 HIS A CA 1
ATOM 728 C C . HIS A 1 95 ? -11.100 -1.999 4.993 1.00 95.25 95 HIS A C 1
ATOM 730 O O . HIS A 1 95 ? -11.958 -2.175 5.857 1.00 95.25 95 HIS A O 1
ATOM 736 N N . ALA A 1 96 ? -10.222 -0.998 5.074 1.00 95.44 96 ALA A N 1
ATOM 737 C CA . ALA A 1 96 ? -10.190 -0.062 6.193 1.00 95.44 96 ALA A CA 1
ATOM 738 C C . ALA A 1 96 ? -11.521 0.694 6.335 1.00 95.44 96 ALA A C 1
ATOM 740 O O . ALA A 1 96 ? -12.037 0.809 7.445 1.00 95.44 96 ALA A O 1
ATOM 741 N N . SER A 1 97 ? -12.138 1.109 5.225 1.00 97.06 97 SER A N 1
ATOM 742 C CA . SER A 1 97 ? -13.429 1.810 5.247 1.00 97.06 97 SER A CA 1
ATOM 743 C C . SER A 1 97 ? -14.550 0.953 5.828 1.00 97.06 97 SER A C 1
ATOM 745 O O . SER A 1 97 ? -15.422 1.487 6.510 1.00 97.06 97 SER A O 1
ATOM 747 N N . MET A 1 98 ? -14.520 -0.364 5.608 1.00 96.12 98 MET A N 1
ATOM 748 C CA . MET A 1 98 ? -15.483 -1.293 6.208 1.00 96.12 98 MET A CA 1
ATOM 749 C C . MET A 1 98 ? -15.247 -1.505 7.709 1.00 96.12 98 MET A C 1
ATOM 751 O O . MET A 1 98 ? -16.205 -1.725 8.444 1.00 96.12 98 MET A O 1
ATOM 755 N N . VAL A 1 99 ? -13.994 -1.443 8.169 1.00 96.25 99 VAL A N 1
ATOM 756 C CA . VAL A 1 99 ? -13.625 -1.751 9.562 1.00 96.25 99 VAL A CA 1
ATOM 757 C C . VAL A 1 99 ? -13.686 -0.524 10.474 1.00 96.25 99 VAL A C 1
ATOM 759 O O . VAL A 1 99 ? -14.244 -0.605 11.564 1.00 96.25 99 VAL A O 1
ATOM 762 N N . VAL A 1 100 ? -13.115 0.609 10.052 1.00 95.75 100 VAL A N 1
ATOM 763 C CA . VAL A 1 100 ? -13.020 1.841 10.864 1.00 95.75 100 VAL A CA 1
ATOM 764 C C . VAL A 1 100 ? -13.890 2.988 10.349 1.00 95.75 100 VAL A C 1
ATOM 766 O O . VAL A 1 100 ? -13.945 4.049 10.969 1.00 95.75 100 VAL A O 1
ATOM 769 N N . GLY A 1 101 ? -14.577 2.795 9.222 1.00 97.44 101 GLY A N 1
ATOM 770 C CA . GLY A 1 101 ? -15.370 3.830 8.567 1.00 97.44 101 GLY A CA 1
ATOM 771 C C . GLY A 1 101 ? -14.554 4.721 7.625 1.00 97.44 101 GLY A C 1
ATOM 772 O O . GLY A 1 101 ? -13.329 4.850 7.727 1.00 97.44 101 GLY A O 1
ATOM 773 N N . LEU A 1 102 ? -15.261 5.373 6.698 1.00 96.81 102 LEU A N 1
ATOM 774 C CA . LEU A 1 102 ? -14.665 6.199 5.643 1.00 96.81 102 LEU A CA 1
ATOM 775 C C . LEU A 1 102 ? -13.849 7.373 6.206 1.00 96.81 102 LEU A C 1
ATOM 777 O O . LEU A 1 102 ? -12.700 7.562 5.830 1.00 96.81 102 LEU A O 1
ATOM 781 N N . GLN A 1 103 ? -14.396 8.114 7.176 1.00 97.38 103 GLN A N 1
ATOM 782 C CA . GLN A 1 103 ? -13.721 9.291 7.741 1.00 97.38 103 GLN A CA 1
ATOM 783 C C . GLN A 1 103 ? -12.377 8.952 8.401 1.00 97.38 103 GLN A C 1
ATOM 785 O O . GLN A 1 103 ? -11.404 9.694 8.246 1.00 97.38 103 GLN A O 1
ATOM 790 N N . MET A 1 104 ? -12.307 7.836 9.136 1.00 97.06 104 MET A N 1
ATOM 791 C CA . MET A 1 104 ? -11.056 7.381 9.750 1.00 97.06 104 MET A CA 1
ATOM 792 C C . MET A 1 104 ? -10.085 6.838 8.708 1.00 97.06 104 MET A C 1
ATOM 794 O O . MET A 1 104 ? -8.883 7.043 8.842 1.00 97.06 104 MET A O 1
ATOM 798 N N . THR A 1 105 ? -10.594 6.218 7.645 1.00 97.69 105 THR A N 1
ATOM 799 C CA . THR A 1 105 ? -9.767 5.767 6.521 1.00 97.69 105 THR A CA 1
ATOM 800 C C . THR A 1 105 ? -9.136 6.947 5.786 1.00 97.69 105 THR A C 1
ATOM 802 O O . THR A 1 105 ? -7.923 6.966 5.600 1.00 97.69 105 THR A O 1
ATOM 805 N N . ASP A 1 106 ? -9.905 7.983 5.454 1.00 97.19 106 ASP A N 1
ATOM 806 C CA . ASP A 1 106 ? -9.381 9.189 4.800 1.00 97.19 106 ASP A CA 1
ATOM 807 C C . ASP A 1 106 ? -8.355 9.914 5.675 1.00 97.19 106 ASP A C 1
ATOM 809 O O . ASP A 1 106 ? -7.376 10.485 5.190 1.00 97.19 106 ASP A O 1
ATOM 813 N N . ARG A 1 107 ? -8.578 9.923 6.993 1.00 97.56 107 ARG A N 1
ATOM 814 C CA . ARG A 1 107 ? -7.610 10.453 7.954 1.00 97.56 107 ARG A CA 1
ATOM 815 C C . ARG A 1 107 ? -6.331 9.615 7.971 1.00 97.56 107 ARG A C 1
ATOM 817 O O . ARG A 1 107 ? -5.255 10.187 7.850 1.00 97.56 107 ARG A O 1
ATOM 824 N N . LEU A 1 108 ? -6.449 8.290 8.052 1.00 97.31 108 LEU A N 1
ATOM 825 C CA . LEU A 1 108 ? -5.323 7.357 8.033 1.00 97.31 108 LEU A CA 1
ATOM 826 C C . LEU A 1 108 ? -4.467 7.527 6.771 1.00 97.31 108 LEU A C 1
ATOM 828 O O . LEU A 1 108 ? -3.245 7.591 6.868 1.00 97.31 108 LEU A O 1
ATOM 832 N N . PHE A 1 109 ? -5.094 7.621 5.597 1.00 97.50 109 PHE A N 1
ATOM 833 C CA . PHE A 1 109 ? -4.375 7.814 4.338 1.00 97.50 109 PHE A CA 1
ATOM 834 C C . PHE A 1 109 ? -3.669 9.167 4.284 1.00 97.50 109 PHE A C 1
ATOM 836 O O . PHE A 1 109 ? -2.501 9.218 3.911 1.00 97.50 109 PHE A O 1
ATOM 843 N N . ARG A 1 110 ? -4.326 10.252 4.711 1.00 97.00 110 ARG A N 1
ATOM 844 C CA . ARG A 1 110 ? -3.682 11.573 4.786 1.00 97.00 110 ARG A CA 1
ATOM 845 C C . ARG A 1 110 ? -2.486 11.573 5.730 1.00 97.00 110 ARG A C 1
ATOM 847 O O . ARG A 1 110 ? -1.404 11.958 5.311 1.00 97.00 110 ARG A O 1
ATOM 854 N N . GLU A 1 111 ? -2.648 11.061 6.948 1.00 97.00 111 GLU A N 1
ATOM 855 C CA . GLU A 1 111 ? -1.554 10.965 7.923 1.00 97.00 111 GLU A CA 1
ATOM 856 C C . GLU A 1 111 ? -0.394 10.109 7.394 1.00 97.00 111 GLU A C 1
ATOM 858 O O . GLU A 1 111 ? 0.769 10.473 7.559 1.00 97.00 111 GLU A O 1
ATOM 863 N N . ALA A 1 112 ? -0.692 8.996 6.716 1.00 96.00 112 ALA A N 1
ATOM 864 C CA . ALA A 1 112 ? 0.335 8.147 6.126 1.00 96.00 112 ALA A CA 1
ATOM 865 C C . ALA A 1 112 ? 1.106 8.859 5.010 1.00 96.00 112 ALA A C 1
ATOM 867 O O . ALA A 1 112 ? 2.325 8.727 4.945 1.00 96.00 112 ALA A O 1
ATOM 868 N N . LEU A 1 113 ? 0.417 9.628 4.161 1.00 95.56 113 LEU A N 1
ATOM 869 C CA . LEU A 1 113 ? 1.049 10.434 3.118 1.00 95.56 113 LEU A CA 1
ATOM 870 C C . LEU A 1 113 ? 1.856 11.596 3.707 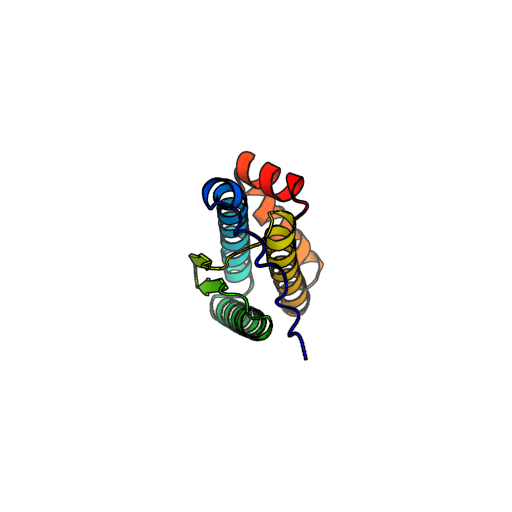1.00 95.56 113 LEU A C 1
ATOM 872 O O . LEU A 1 113 ? 2.949 11.874 3.216 1.00 95.56 113 LEU A O 1
ATOM 876 N N . ASP A 1 114 ? 1.357 12.257 4.754 1.00 96.06 114 ASP A N 1
ATOM 877 C CA . ASP A 1 114 ? 2.018 13.339 5.511 1.00 96.06 114 ASP A CA 1
ATOM 878 C C . ASP A 1 114 ? 3.280 12.894 6.238 1.00 96.06 114 ASP A C 1
ATOM 880 O O . ASP A 1 114 ? 4.223 13.672 6.353 1.00 96.06 114 ASP A O 1
ATOM 884 N N . ALA A 1 115 ? 3.359 11.621 6.614 1.00 95.44 115 ALA A N 1
ATOM 885 C CA . ALA A 1 115 ? 4.564 11.033 7.182 1.00 95.44 115 ALA A CA 1
ATOM 886 C C . ALA A 1 115 ? 5.627 10.630 6.136 1.00 95.44 115 ALA A C 1
ATOM 888 O O . ALA A 1 115 ? 6.719 10.201 6.519 1.00 95.44 115 ALA A O 1
ATOM 889 N N . LEU A 1 116 ? 5.339 10.714 4.830 1.00 94.50 116 LEU A N 1
ATOM 890 C CA . LEU A 1 116 ? 6.306 10.338 3.796 1.00 94.50 116 LEU A CA 1
ATOM 891 C C . LEU A 1 116 ? 7.354 11.428 3.552 1.00 94.50 116 LEU A C 1
ATOM 893 O O . LEU A 1 116 ? 7.012 12.610 3.508 1.00 94.50 116 LEU A O 1
ATOM 897 N N . PRO A 1 117 ? 8.610 11.040 3.259 1.00 94.44 117 PRO A N 1
ATOM 898 C CA . PRO A 1 117 ? 9.569 11.947 2.647 1.00 94.44 117 PRO A CA 1
ATOM 899 C C . PRO A 1 117 ? 9.000 12.552 1.359 1.00 94.44 117 PRO A C 1
ATOM 901 O O . PRO A 1 117 ? 8.368 11.849 0.565 1.00 94.44 117 PRO A O 1
ATOM 904 N N . GLU A 1 118 ? 9.284 13.832 1.118 1.00 93.50 118 GLU A N 1
ATOM 905 C CA . GLU A 1 118 ? 8.812 14.556 -0.070 1.00 93.50 118 GLU A CA 1
ATOM 906 C C . GLU A 1 118 ? 9.172 13.823 -1.370 1.00 93.50 118 GLU A C 1
ATOM 908 O O . GLU A 1 118 ? 8.328 13.658 -2.246 1.00 93.50 118 GLU A O 1
ATOM 913 N N . SER A 1 119 ? 10.385 13.271 -1.457 1.00 93.75 119 SER A N 1
ATOM 914 C CA . SER A 1 119 ? 10.836 12.489 -2.612 1.00 93.75 119 SER A CA 1
ATOM 915 C C . SER A 1 119 ? 9.960 11.264 -2.895 1.00 93.75 119 SER A C 1
ATOM 917 O O . SER A 1 119 ? 9.644 10.992 -4.051 1.00 93.75 119 SER A O 1
ATOM 919 N N . ALA A 1 120 ? 9.521 10.542 -1.861 1.00 94.88 120 ALA A N 1
ATOM 920 C CA . ALA A 1 120 ? 8.645 9.383 -2.015 1.00 94.88 120 ALA A CA 1
ATOM 921 C C . ALA A 1 120 ? 7.239 9.806 -2.459 1.00 94.88 120 ALA A C 1
ATOM 923 O O . ALA A 1 120 ? 6.666 9.194 -3.361 1.00 94.88 120 ALA A O 1
ATOM 924 N N . ARG A 1 121 ? 6.700 10.881 -1.871 1.00 94.62 121 ARG A N 1
ATOM 925 C CA . ARG A 1 121 ? 5.395 11.427 -2.262 1.00 94.62 121 ARG A CA 1
ATOM 926 C C . ARG A 1 121 ? 5.395 11.869 -3.727 1.00 94.62 121 ARG A C 1
ATOM 928 O O . ARG A 1 121 ? 4.490 11.485 -4.462 1.00 94.62 121 ARG A O 1
ATOM 935 N N . THR A 1 122 ? 6.422 12.600 -4.158 1.00 95.69 122 THR A N 1
ATOM 936 C CA . THR A 1 122 ? 6.569 13.060 -5.545 1.00 95.69 122 THR A CA 1
ATOM 937 C C . THR A 1 122 ? 6.611 11.892 -6.522 1.00 95.69 122 THR A C 1
ATOM 939 O O . THR A 1 122 ? 5.927 11.929 -7.540 1.00 95.69 122 THR A O 1
ATOM 942 N N . VAL A 1 123 ? 7.344 10.820 -6.204 1.00 95.81 123 VAL A N 1
ATOM 943 C CA . VAL A 1 123 ? 7.379 9.613 -7.045 1.00 95.81 123 VAL A CA 1
ATOM 944 C C . VAL A 1 123 ? 5.995 8.964 -7.143 1.00 95.81 123 VAL A C 1
ATOM 946 O O . VAL A 1 123 ? 5.559 8.624 -8.241 1.00 95.81 123 VAL A O 1
ATOM 949 N N . LEU A 1 124 ? 5.273 8.815 -6.027 1.00 95.12 124 LEU A N 1
ATOM 950 C CA . LEU A 1 124 ? 3.926 8.232 -6.046 1.00 95.12 124 LEU A CA 1
ATOM 951 C C . LEU A 1 124 ? 2.944 9.081 -6.865 1.00 95.12 124 LEU A C 1
ATOM 953 O O . LEU A 1 124 ? 2.156 8.514 -7.615 1.00 95.12 124 LEU A O 1
ATOM 957 N N . GLN A 1 125 ? 3.019 10.411 -6.767 1.00 95.12 125 GLN A N 1
ATOM 958 C CA . GLN A 1 125 ? 2.187 11.337 -7.547 1.00 95.12 125 GLN A CA 1
ATOM 959 C C . GLN A 1 125 ? 2.543 11.321 -9.037 1.00 95.12 125 GLN A C 1
ATOM 961 O O . GLN A 1 125 ? 1.656 11.266 -9.883 1.00 95.12 125 GLN A O 1
ATOM 966 N N . GLN A 1 126 ? 3.837 11.320 -9.370 1.00 95.56 126 GLN A N 1
ATOM 967 C CA . GLN A 1 126 ? 4.322 11.317 -10.752 1.00 95.56 126 GLN A CA 1
ATOM 968 C C . GLN A 1 126 ? 3.806 10.110 -11.546 1.00 95.56 126 GLN A C 1
ATOM 970 O O . GLN A 1 126 ? 3.505 10.236 -12.731 1.00 95.56 126 GLN A O 1
ATOM 975 N N . TYR A 1 127 ? 3.710 8.947 -10.900 1.00 94.62 127 TYR A N 1
ATOM 976 C CA . TYR A 1 127 ? 3.190 7.723 -11.513 1.00 94.62 127 TYR A CA 1
ATOM 977 C C . TYR A 1 127 ? 1.720 7.454 -11.166 1.00 94.62 127 TYR A C 1
ATOM 979 O O . TYR A 1 127 ? 1.229 6.345 -11.389 1.00 94.62 127 TYR A O 1
ATOM 987 N N . GLU A 1 128 ? 1.017 8.457 -10.628 1.00 93.38 128 GLU A N 1
ATOM 988 C CA . GLU A 1 128 ? -0.408 8.411 -10.291 1.00 93.38 128 GLU A CA 1
ATOM 989 C C . GLU A 1 128 ? -0.774 7.217 -9.387 1.00 93.38 128 GLU A C 1
ATOM 991 O O . GLU A 1 128 ? -1.829 6.602 -9.532 1.00 93.38 128 GLU A O 1
ATOM 996 N N . VAL A 1 129 ? 0.112 6.786 -8.490 1.00 91.69 129 VAL A N 1
ATOM 997 C CA . VAL A 1 129 ? -0.211 5.729 -7.516 1.00 91.69 129 VAL A CA 1
ATOM 998 C C . VAL A 1 129 ? -1.183 6.251 -6.458 1.00 91.69 129 VAL A C 1
ATOM 1000 O O . VAL A 1 129 ? -2.019 5.484 -5.972 1.00 91.69 129 VAL A O 1
ATOM 1003 N N . ILE A 1 130 ? -1.069 7.542 -6.137 1.00 88.25 130 ILE A N 1
ATOM 1004 C CA . ILE A 1 130 ? -1.900 8.293 -5.189 1.00 88.25 130 ILE A CA 1
ATOM 1005 C C . ILE A 1 130 ? -2.494 9.531 -5.847 1.00 88.25 130 ILE A C 1
ATOM 1007 O O . ILE A 1 130 ? -1.883 10.017 -6.826 1.00 88.25 130 ILE A O 1
#

Secondary structure (DSSP, 8-state):
--------PPPPPHHHHHHHHHHHHHHHHHHHHHHHHHHHHHHHHHHHHHHHHHHHHTT--EEEETTEEEE----SSHHHHHHHHHHHHHHHHHHHHHHH-HHHHHHHHHHHHHTS-HHHHHHHHHTT--